Protein AF-A0A673W1X7-F1 (afdb_monomer)

Nearest PDB structures (foldseek):
  5zq6-assembly1_C  TM=5.131E-01  e=1.226E+00  Legionella pneumophila
  5zq2-assembly1_A  TM=4.688E-01  e=9.238E-01  Legionella pneumophila
  5zq2-assembly1_C  TM=4.691E-01  e=1.626E+00  Legionella pneumophila

Solvent-accessible surface area (backbone atoms only — not comparable to full-atom values): 5283 Å² total; per-residue (Å²): 113,71,62,67,52,53,53,51,51,51,52,50,53,49,53,54,51,52,52,50,50,51,54,51,52,50,53,51,49,54,48,65,75,41,48,74,76,76,47,82,74,75,79,71,91,43,69,75,49,53,37,67,35,75,42,72,45,63,90,91,61,80,40,74,45,47,42,45,59,43,32,77,74,71,66,52,84,86,79,92,80,79,76,90,127

pLDDT: mean 82.42, std 8.25, range [57.09, 94.75]

Sequence (85 aa):
MLSFLLEGELLSLSVWSVGLGVLVAWLAGLILANTDLFLTKSAPSTLEHLENMELKSTPAADKTFKARSLWEKTGAVLMAVRRPG

Foldseek 3Di:
DVVVVVVVVVVVVVVVVVVVVVVVVVVVVVCVVPVVVVDDDPDDPDPVVQQQDWDADDPVPRDTDGNVVCCVPPVDDDDDDDDDD

Secondary structure (DSSP, 8-state):
-HHHHHHHHHHHHHHHHHHHHHHHHHHHHHHHHTGGGTS-PPPP--HHHHHH-EEEPPTTT--EEEHHHHHHHH-PPP--PPPP-

Radius of gyration: 28.9 Å; Cα contacts (8 Å, |Δi|>4): 37; chains: 1; bounding box: 63×23×72 Å

Structure (mmCIF, N/CA/C/O backbone):
data_AF-A0A673W1X7-F1
#
_entry.id   AF-A0A673W1X7-F1
#
loop_
_atom_site.group_PDB
_atom_site.id
_atom_site.type_symbol
_atom_site.label_atom_id
_atom_site.label_alt_id
_atom_site.label_comp_id
_atom_site.label_asym_id
_atom_site.label_entity_id
_atom_site.label_seq_id
_atom_site.pdbx_PDB_ins_code
_atom_site.Cartn_x
_atom_site.Cartn_y
_atom_site.Cartn_z
_atom_site.occupancy
_atom_site.B_iso_or_equiv
_atom_site.auth_seq_id
_atom_site.auth_comp_id
_atom_site.auth_asym_id
_atom_site.auth_atom_id
_atom_site.pdbx_PDB_model_num
ATOM 1 N N . MET A 1 1 ? 37.104 9.772 -42.615 1.00 71.88 1 MET A N 1
ATOM 2 C CA . MET A 1 1 ? 37.681 9.715 -41.252 1.00 71.88 1 MET A CA 1
ATOM 3 C C . MET A 1 1 ? 36.768 10.405 -40.241 1.00 71.88 1 MET A C 1
ATOM 5 O O . MET A 1 1 ? 36.396 9.755 -39.283 1.00 71.88 1 MET A O 1
ATOM 9 N N . LEU A 1 2 ? 36.341 11.652 -40.487 1.00 77.38 2 LEU A N 1
ATOM 10 C CA . LEU A 1 2 ? 35.385 12.382 -39.631 1.00 77.38 2 LEU A CA 1
ATOM 11 C C . LEU A 1 2 ? 33.978 11.758 -39.554 1.00 77.38 2 LEU A C 1
ATOM 13 O O . LEU A 1 2 ? 33.420 11.681 -38.470 1.00 77.38 2 LEU A O 1
ATOM 17 N N . SER A 1 3 ? 33.439 11.270 -40.676 1.00 76.38 3 SER A N 1
ATOM 18 C CA . SER A 1 3 ? 32.132 10.593 -40.732 1.00 76.38 3 SER A CA 1
ATOM 19 C C . SER A 1 3 ? 32.084 9.347 -39.842 1.00 76.38 3 SER A C 1
ATOM 21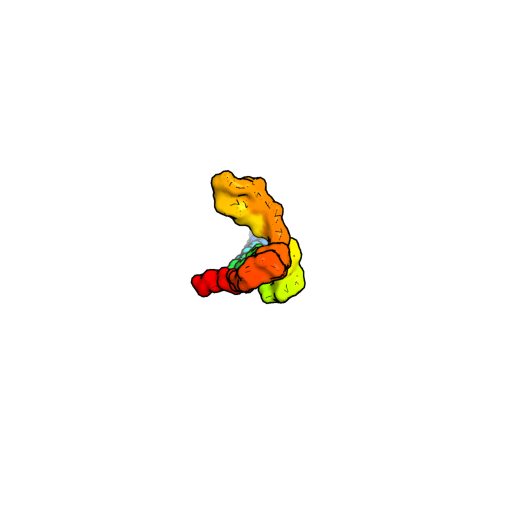 O O . SER A 1 3 ? 31.326 9.302 -38.886 1.00 76.38 3 SER A O 1
ATOM 23 N N . PHE A 1 4 ? 33.016 8.410 -40.043 1.00 79.88 4 PHE A N 1
ATOM 24 C CA . PHE A 1 4 ? 33.130 7.192 -39.227 1.00 79.88 4 PHE A CA 1
ATOM 25 C C . PHE A 1 4 ? 33.240 7.441 -37.712 1.00 79.88 4 PHE A C 1
ATOM 27 O O . PHE A 1 4 ? 32.777 6.618 -36.927 1.00 79.88 4 PHE A O 1
ATOM 34 N N . LEU A 1 5 ? 33.855 8.555 -37.301 1.00 82.50 5 LEU A N 1
ATOM 35 C CA . LEU A 1 5 ? 33.960 8.941 -35.894 1.00 82.50 5 LEU A CA 1
ATOM 36 C C . LEU A 1 5 ? 32.596 9.429 -35.370 1.00 82.50 5 LEU A C 1
ATOM 38 O O . LEU A 1 5 ? 32.133 8.954 -34.337 1.00 82.50 5 LEU A O 1
ATOM 42 N N . LEU A 1 6 ? 31.911 10.285 -36.136 1.00 84.19 6 LEU A N 1
ATOM 43 C CA . LEU A 1 6 ? 30.577 10.801 -35.815 1.00 84.19 6 LEU A CA 1
ATOM 44 C C . LEU A 1 6 ? 29.515 9.687 -35.734 1.00 84.19 6 LEU A C 1
ATOM 46 O O . LEU A 1 6 ? 28.707 9.669 -34.808 1.00 84.19 6 LEU A O 1
ATOM 50 N N . GLU A 1 7 ? 29.537 8.729 -36.667 1.00 83.62 7 GLU A N 1
ATOM 51 C CA . GLU A 1 7 ? 28.664 7.548 -36.639 1.00 83.62 7 GLU A CA 1
ATOM 52 C C . GLU A 1 7 ? 28.898 6.694 -35.379 1.00 83.62 7 GLU A C 1
ATOM 54 O O . GLU A 1 7 ? 27.943 6.219 -34.767 1.00 83.62 7 GLU A O 1
ATOM 59 N N . GLY A 1 8 ? 30.155 6.519 -34.957 1.00 83.12 8 GLY A N 1
ATOM 60 C CA . GLY A 1 8 ? 30.497 5.781 -33.737 1.00 83.12 8 GLY A CA 1
ATOM 61 C C . GLY A 1 8 ? 29.992 6.460 -32.459 1.00 83.12 8 GLY A C 1
ATOM 62 O O . GLY A 1 8 ? 29.449 5.793 -31.575 1.00 83.12 8 GLY A O 1
ATOM 63 N N . GLU A 1 9 ? 30.113 7.785 -32.370 1.00 85.12 9 GLU A N 1
ATOM 64 C CA . GLU A 1 9 ? 29.603 8.560 -31.230 1.00 85.12 9 GLU A CA 1
ATOM 65 C C . GLU A 1 9 ? 28.072 8.574 -31.173 1.00 85.12 9 GLU A C 1
ATOM 67 O O . GLU A 1 9 ? 27.495 8.431 -30.093 1.00 85.12 9 GLU A O 1
ATOM 72 N N . LEU A 1 10 ? 27.404 8.662 -32.327 1.00 84.12 10 LEU A N 1
ATOM 73 C CA . LEU A 1 10 ? 25.946 8.604 -32.418 1.00 84.12 10 LEU A CA 1
ATOM 74 C C . LEU A 1 10 ? 25.406 7.229 -32.004 1.00 84.12 10 LEU A C 1
ATOM 76 O O . LEU A 1 10 ? 24.432 7.151 -31.252 1.00 84.12 10 LEU A O 1
ATOM 80 N N . LEU A 1 11 ? 26.065 6.144 -32.420 1.00 84.12 11 LEU A N 1
ATOM 81 C CA . LEU A 1 11 ? 25.723 4.790 -31.980 1.00 84.12 11 LEU A CA 1
ATOM 82 C C . LEU A 1 11 ? 25.929 4.621 -30.470 1.00 84.12 11 LEU A C 1
ATOM 84 O O . LEU A 1 11 ? 25.048 4.086 -29.797 1.00 84.12 11 LEU A O 1
ATOM 88 N N . SER A 1 12 ? 27.026 5.139 -29.918 1.00 85.62 12 SER A N 1
ATOM 89 C CA . SER A 1 12 ? 27.280 5.128 -28.472 1.00 85.62 12 SER A CA 1
ATOM 90 C C . SER A 1 12 ? 26.182 5.868 -27.699 1.00 85.62 12 SER A C 1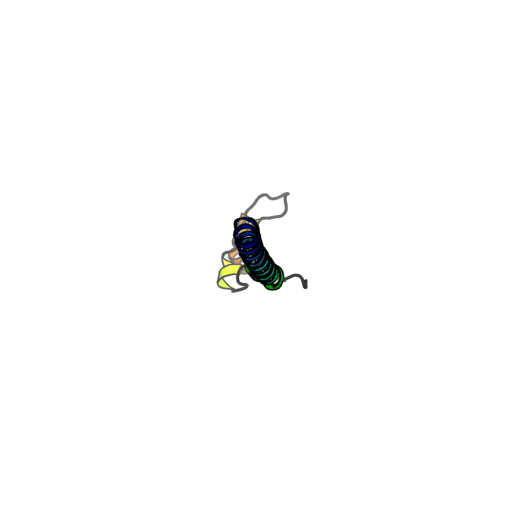
ATOM 92 O O . SER A 1 12 ? 25.538 5.284 -26.826 1.00 85.62 12 SER A O 1
ATOM 94 N N . LEU A 1 13 ? 25.878 7.115 -28.072 1.00 88.62 13 LEU A N 1
ATOM 95 C CA . LEU A 1 13 ? 24.805 7.908 -27.458 1.00 88.62 13 LEU A CA 1
ATOM 96 C C . LEU A 1 13 ? 23.435 7.229 -27.569 1.00 88.62 13 LEU A C 1
ATOM 98 O O . LEU A 1 13 ? 22.640 7.294 -26.627 1.00 88.62 13 LEU A O 1
ATOM 102 N N . SER A 1 14 ? 23.164 6.553 -28.689 1.00 83.94 14 SER A N 1
ATOM 103 C CA . SER A 1 14 ? 21.911 5.821 -28.898 1.00 83.94 14 SER A CA 1
ATOM 104 C C . SER A 1 14 ? 21.776 4.624 -27.952 1.00 83.94 14 SER A C 1
ATOM 106 O O . SER A 1 14 ? 20.733 4.461 -27.320 1.00 83.94 14 SER A O 1
ATOM 108 N N . VAL A 1 15 ? 22.844 3.842 -27.765 1.00 91.94 15 VAL A N 1
ATOM 109 C CA . VAL A 1 15 ? 22.869 2.693 -26.848 1.00 91.94 15 VAL A CA 1
ATOM 110 C C . VAL A 1 15 ? 22.715 3.155 -25.402 1.00 91.94 15 VAL A C 1
ATOM 112 O O . VAL A 1 15 ? 21.925 2.578 -24.654 1.00 91.94 15 VAL A O 1
ATOM 115 N N . TRP A 1 16 ? 23.400 4.233 -25.018 1.00 88.56 16 TRP A N 1
ATOM 116 C CA . TRP A 1 16 ? 23.268 4.823 -23.685 1.00 88.56 16 TRP A CA 1
ATOM 117 C C . TRP A 1 16 ? 21.859 5.365 -23.420 1.00 88.56 16 TRP A C 1
ATOM 119 O O . TRP A 1 16 ? 21.318 5.148 -22.337 1.00 88.56 16 TRP A O 1
ATOM 129 N N . SER A 1 17 ? 21.232 6.004 -24.411 1.00 88.88 17 SER A N 1
ATOM 130 C CA . SER A 1 17 ? 19.869 6.540 -24.283 1.00 88.88 17 SER A CA 1
ATOM 131 C C . SER A 1 17 ? 18.820 5.433 -24.168 1.00 88.88 17 SER A C 1
ATOM 133 O O . SER A 1 17 ? 17.935 5.506 -23.314 1.00 88.88 17 SER A O 1
ATOM 135 N N . VAL A 1 18 ? 18.933 4.375 -24.979 1.00 90.19 18 VAL A N 1
ATOM 136 C CA . VAL A 1 18 ? 18.034 3.211 -24.909 1.00 90.19 18 VAL A CA 1
ATOM 137 C C . VAL A 1 18 ? 18.220 2.465 -23.587 1.00 90.19 18 VAL A C 1
ATOM 139 O O . VAL A 1 18 ? 17.232 2.128 -22.936 1.00 90.19 18 VAL A O 1
ATOM 142 N N . GLY A 1 19 ? 19.466 2.265 -23.148 1.00 88.31 19 GLY A N 1
ATOM 143 C CA . GLY A 1 19 ? 19.775 1.631 -21.866 1.00 88.31 19 GLY A CA 1
ATOM 144 C C . GLY A 1 19 ? 19.166 2.381 -20.681 1.00 88.31 19 GLY A C 1
ATOM 145 O O . GLY A 1 19 ? 18.487 1.770 -19.855 1.00 88.31 19 GLY A O 1
ATOM 146 N N . LEU A 1 20 ? 19.327 3.710 -20.628 1.00 92.50 20 LEU A N 1
ATOM 147 C CA . LEU A 1 20 ? 18.705 4.537 -19.588 1.00 92.50 20 LEU A CA 1
ATOM 148 C C . LEU A 1 20 ? 17.175 4.461 -19.634 1.00 92.50 20 LEU A C 1
ATOM 150 O O . LEU A 1 20 ? 16.535 4.328 -18.592 1.00 92.50 20 LEU A O 1
ATOM 154 N N . GLY A 1 21 ? 16.589 4.513 -20.833 1.00 92.00 21 GLY A N 1
ATOM 155 C CA . GLY A 1 21 ? 15.140 4.445 -21.014 1.00 92.00 21 GLY A CA 1
ATOM 156 C C . GLY A 1 21 ? 14.541 3.142 -20.485 1.00 92.00 21 GLY A C 1
ATOM 157 O O . GLY A 1 21 ? 13.550 3.169 -19.753 1.00 92.00 21 GLY A O 1
ATOM 158 N N . VAL A 1 22 ? 15.171 2.004 -20.788 1.00 94.62 22 VAL A N 1
ATOM 159 C CA . VAL A 1 22 ? 14.725 0.686 -20.308 1.00 94.62 22 VAL A CA 1
ATOM 160 C C . VAL A 1 22 ? 14.837 0.578 -18.788 1.00 94.62 22 VAL A C 1
ATOM 162 O O . VAL A 1 22 ? 13.909 0.085 -18.149 1.00 94.62 22 VAL A O 1
ATOM 165 N N . LEU A 1 23 ? 15.923 1.076 -18.189 1.00 94.44 23 LEU A N 1
ATOM 166 C CA . LEU A 1 23 ? 16.099 1.057 -16.733 1.00 94.44 23 LEU A CA 1
ATOM 167 C C . LEU A 1 23 ? 15.024 1.879 -16.012 1.00 94.44 23 LEU A C 1
ATOM 169 O O . LEU A 1 23 ? 14.465 1.416 -15.018 1.00 94.44 23 LEU A O 1
ATOM 173 N N . VAL A 1 24 ? 14.690 3.064 -16.529 1.00 93.94 24 VAL A N 1
ATOM 174 C CA . VAL A 1 24 ? 13.629 3.914 -15.966 1.00 93.94 24 VAL A CA 1
ATOM 175 C C . VAL A 1 24 ? 12.262 3.249 -16.108 1.00 93.94 24 VAL A C 1
ATOM 177 O O . VAL A 1 24 ? 11.507 3.200 -15.137 1.00 93.94 24 VAL A O 1
ATOM 180 N N . ALA A 1 25 ? 11.949 2.699 -17.284 1.00 94.75 25 ALA A N 1
ATOM 181 C CA . ALA A 1 25 ? 10.686 2.003 -17.515 1.00 94.75 25 ALA A CA 1
ATOM 182 C C . ALA A 1 25 ? 10.536 0.774 -16.604 1.00 94.75 25 ALA A C 1
ATOM 184 O O . ALA A 1 25 ? 9.466 0.549 -16.038 1.00 94.75 25 ALA A O 1
ATOM 185 N N . TRP A 1 26 ? 11.613 0.011 -16.409 1.00 94.69 26 TRP A N 1
ATOM 186 C CA . TRP A 1 26 ? 11.629 -1.138 -15.506 1.00 94.69 26 TRP A CA 1
ATOM 187 C C . TRP A 1 26 ? 11.404 -0.726 -14.048 1.00 94.69 26 TRP A C 1
ATOM 189 O O . TRP A 1 26 ? 10.562 -1.312 -13.367 1.00 94.69 26 TRP A O 1
ATOM 199 N N . LEU A 1 27 ? 12.091 0.321 -13.581 1.00 92.62 27 LEU A N 1
ATOM 200 C CA . LEU A 1 27 ? 11.943 0.813 -12.212 1.00 92.62 27 LEU A CA 1
ATOM 201 C C . LEU A 1 27 ? 10.538 1.382 -11.961 1.00 92.62 27 LEU A C 1
ATOM 203 O O . LEU A 1 27 ? 9.937 1.110 -10.923 1.00 92.62 27 LEU A O 1
ATOM 207 N N . ALA A 1 28 ? 9.979 2.108 -12.932 1.00 90.75 28 ALA A N 1
ATOM 208 C CA . ALA A 1 28 ? 8.602 2.588 -12.880 1.00 90.75 28 ALA A CA 1
ATOM 209 C C . ALA A 1 28 ? 7.600 1.425 -12.840 1.00 90.75 28 ALA A C 1
ATOM 211 O O . ALA A 1 28 ? 6.665 1.451 -12.042 1.00 90.75 28 ALA A O 1
ATOM 212 N N . GLY A 1 29 ? 7.819 0.382 -13.646 1.00 89.44 29 GLY A N 1
ATOM 213 C CA . GLY A 1 29 ? 7.010 -0.836 -13.636 1.00 89.44 29 GLY A CA 1
ATOM 214 C C . GLY A 1 29 ? 7.051 -1.557 -12.290 1.00 89.44 29 GLY A C 1
ATOM 215 O O . GLY A 1 29 ? 6.009 -1.973 -11.793 1.00 89.44 29 GLY A O 1
ATOM 216 N N . LEU A 1 30 ? 8.222 -1.640 -11.654 1.00 87.31 30 LEU A N 1
ATOM 217 C CA . LEU A 1 30 ? 8.365 -2.218 -10.317 1.00 87.31 30 LEU A CA 1
ATOM 218 C C . LEU A 1 30 ? 7.600 -1.406 -9.262 1.00 87.31 30 LEU A C 1
ATOM 220 O O . LEU A 1 30 ? 6.908 -1.984 -8.429 1.00 87.31 30 LEU A O 1
ATOM 224 N N . ILE A 1 31 ? 7.682 -0.077 -9.310 1.00 87.62 31 ILE A N 1
ATOM 225 C CA . ILE A 1 31 ? 6.948 0.818 -8.402 1.00 87.62 31 ILE A CA 1
ATOM 226 C C . ILE A 1 31 ? 5.433 0.672 -8.606 1.00 87.62 31 ILE A C 1
ATOM 228 O O . ILE A 1 31 ? 4.696 0.524 -7.633 1.00 87.62 31 ILE A O 1
ATOM 232 N N . LEU A 1 32 ? 4.970 0.662 -9.859 1.00 85.50 32 LEU A N 1
ATOM 233 C CA . LEU A 1 32 ? 3.555 0.527 -10.220 1.00 85.50 32 LEU A CA 1
ATOM 234 C C . LEU A 1 32 ? 2.987 -0.855 -9.878 1.00 85.50 32 LEU A C 1
ATOM 236 O O . LEU A 1 32 ? 1.850 -0.955 -9.430 1.00 85.50 32 LEU A O 1
ATOM 240 N N . ALA A 1 33 ? 3.775 -1.917 -10.039 1.00 84.12 33 ALA A N 1
AT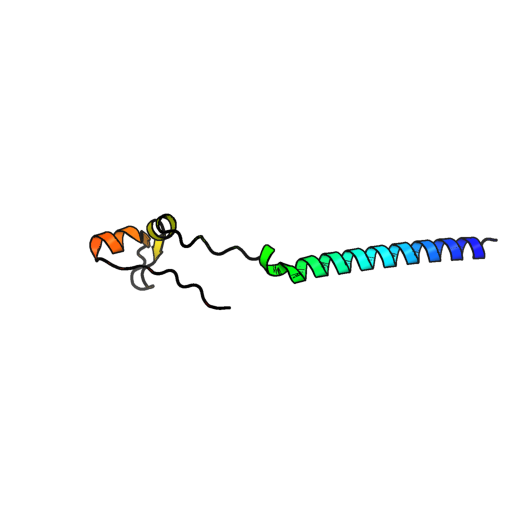OM 241 C CA . ALA A 1 33 ? 3.385 -3.265 -9.630 1.00 84.12 33 ALA A CA 1
ATOM 242 C C . ALA A 1 33 ? 3.275 -3.405 -8.102 1.00 84.12 33 ALA A C 1
ATOM 244 O O . ALA A 1 33 ? 2.569 -4.282 -7.614 1.00 84.12 33 ALA A O 1
ATOM 245 N N . ASN A 1 34 ? 3.956 -2.536 -7.348 1.00 84.25 34 ASN A N 1
ATOM 246 C CA . ASN A 1 34 ? 3.986 -2.541 -5.890 1.00 84.25 34 ASN A CA 1
ATOM 247 C C . ASN A 1 34 ? 3.369 -1.264 -5.293 1.00 84.25 34 ASN A C 1
ATOM 249 O O . ASN A 1 34 ? 3.819 -0.788 -4.251 1.00 84.25 34 ASN A O 1
ATOM 253 N N . THR A 1 35 ? 2.318 -0.707 -5.909 1.00 71.88 35 THR A N 1
ATOM 254 C CA . THR A 1 35 ? 1.610 0.483 -5.387 1.00 71.88 35 THR A CA 1
ATOM 255 C C . THR A 1 35 ? 1.115 0.310 -3.953 1.00 71.88 35 THR A C 1
ATOM 257 O O . THR A 1 35 ? 1.009 1.288 -3.219 1.00 71.88 35 THR A O 1
ATOM 260 N N . ASP A 1 36 ? 0.882 -0.931 -3.521 1.00 70.38 36 ASP A N 1
ATOM 261 C CA . ASP A 1 36 ? 0.518 -1.278 -2.145 1.00 70.38 36 ASP A CA 1
ATOM 262 C C . ASP A 1 36 ? 1.597 -0.908 -1.100 1.00 70.38 36 ASP A C 1
ATOM 264 O O . ASP A 1 36 ? 1.287 -0.760 0.084 1.00 70.38 36 ASP A O 1
ATOM 268 N N . LEU A 1 37 ? 2.852 -0.693 -1.518 1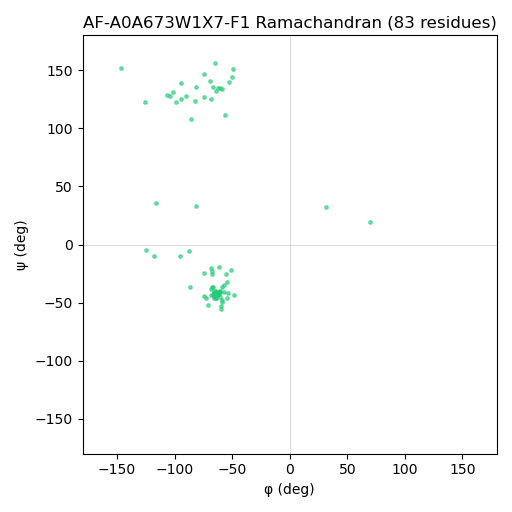.00 67.81 37 LEU A N 1
ATOM 269 C CA . LEU A 1 37 ? 3.930 -0.193 -0.652 1.00 67.81 37 LEU A CA 1
ATOM 270 C C . LEU A 1 37 ? 3.798 1.303 -0.337 1.00 67.81 37 LEU A C 1
ATOM 272 O O . LEU A 1 37 ? 4.295 1.752 0.693 1.00 67.81 37 LEU A O 1
ATOM 276 N N . PHE A 1 38 ? 3.126 2.069 -1.199 1.00 71.06 38 PHE A N 1
ATOM 277 C CA . PHE A 1 38 ? 2.907 3.510 -1.020 1.00 71.06 38 PHE A CA 1
ATOM 278 C C . PHE A 1 38 ? 1.560 3.828 -0.367 1.00 71.06 38 PHE A C 1
ATOM 280 O O . PHE A 1 38 ? 1.318 4.967 0.034 1.00 71.06 38 PHE A O 1
ATOM 287 N N . LEU A 1 39 ? 0.683 2.831 -0.233 1.00 71.38 39 LEU A N 1
ATOM 288 C CA . LEU A 1 39 ? -0.556 2.979 0.511 1.00 71.38 39 LEU A CA 1
ATOM 289 C C . LEU A 1 39 ? -0.252 2.993 2.007 1.00 71.38 39 LEU A C 1
ATOM 291 O O . LEU A 1 39 ? 0.382 2.083 2.547 1.00 71.38 39 LEU A O 1
ATOM 295 N N . THR A 1 40 ? -0.744 4.022 2.696 1.00 67.56 40 THR A N 1
ATOM 296 C CA . THR A 1 40 ? -0.720 4.072 4.156 1.00 67.56 40 THR A CA 1
ATOM 297 C C . THR A 1 40 ? -1.418 2.827 4.689 1.00 67.56 40 THR A C 1
ATOM 299 O O . THR A 1 40 ? -2.626 2.651 4.516 1.00 67.56 40 THR A O 1
ATOM 302 N N . LYS A 1 41 ? -0.649 1.931 5.312 1.00 69.25 41 LYS A N 1
ATOM 303 C CA . LYS A 1 41 ? -1.198 0.712 5.899 1.00 69.25 41 LYS A CA 1
ATOM 304 C C . LYS A 1 41 ? -2.240 1.099 6.943 1.00 69.25 41 LYS A C 1
ATOM 306 O O . LYS A 1 41 ? -2.011 1.987 7.762 1.00 69.25 41 LYS A O 1
ATOM 311 N N . SER A 1 42 ? -3.391 0.429 6.896 1.00 67.25 42 SER A N 1
ATOM 312 C CA . SER A 1 42 ? -4.446 0.623 7.890 1.00 67.25 42 SER A CA 1
ATOM 313 C C . SER A 1 42 ? -3.870 0.452 9.288 1.00 67.25 42 SER A C 1
ATOM 315 O O . SER A 1 42 ? -3.099 -0.481 9.531 1.00 67.25 42 SER A O 1
ATOM 317 N N . ALA A 1 43 ? -4.320 1.304 10.209 1.00 69.88 43 ALA A N 1
ATOM 318 C CA . ALA A 1 43 ? -3.972 1.187 11.612 1.00 69.88 43 ALA A CA 1
ATOM 319 C C . ALA A 1 43 ? -4.223 -0.249 12.126 1.00 69.88 43 ALA A C 1
ATOM 321 O O . ALA A 1 43 ? -5.161 -0.926 11.660 1.00 69.88 43 ALA A O 1
ATOM 322 N N . PRO A 1 44 ? -3.362 -0.748 13.029 1.00 68.50 44 PRO A N 1
ATOM 323 C CA . PRO A 1 44 ? -3.497 -2.087 13.579 1.00 68.50 44 PRO A CA 1
ATOM 324 C C . PRO A 1 44 ? -4.831 -2.224 14.317 1.00 68.50 44 PRO A C 1
ATOM 326 O O . PRO A 1 44 ? -5.216 -1.372 15.110 1.00 68.50 44 PRO A O 1
ATOM 329 N N . SER A 1 45 ? -5.530 -3.335 14.077 1.00 70.19 45 SER A N 1
ATOM 330 C CA . SER A 1 45 ? -6.804 -3.675 14.730 1.00 70.19 45 SER A CA 1
ATOM 331 C C . SER A 1 45 ? -6.586 -4.297 16.121 1.00 70.19 45 SER A C 1
ATOM 333 O O . SER A 1 45 ? -7.314 -5.201 16.532 1.00 70.19 45 SER A O 1
ATOM 335 N N . THR A 1 46 ? -5.541 -3.877 16.832 1.00 81.50 46 THR A N 1
ATOM 336 C CA . THR A 1 46 ? -5.242 -4.380 18.177 1.00 81.50 46 THR A CA 1
ATOM 337 C C . THR A 1 46 ? -6.227 -3.779 19.178 1.00 81.50 46 THR A C 1
ATOM 339 O O . THR A 1 46 ? -6.624 -2.623 19.036 1.00 81.50 46 THR A O 1
ATOM 342 N N . LEU A 1 47 ? -6.590 -4.537 20.215 1.00 80.56 47 LEU A N 1
ATOM 343 C CA . LEU A 1 47 ? -7.512 -4.084 21.264 1.00 80.56 47 LEU A CA 1
ATOM 344 C C . LEU A 1 47 ? -7.034 -2.770 21.909 1.00 80.56 47 LEU A C 1
ATOM 346 O O . LEU A 1 47 ? -7.801 -1.820 21.992 1.00 80.56 47 LEU A O 1
ATOM 350 N N . GLU A 1 48 ? -5.748 -2.671 22.250 1.00 84.81 48 GLU A N 1
ATOM 351 C CA . GLU A 1 48 ? -5.133 -1.461 22.825 1.00 84.81 48 GLU A CA 1
ATOM 352 C C . GLU A 1 48 ? -5.288 -0.220 21.934 1.00 84.81 48 GLU A C 1
ATOM 354 O O . GLU A 1 48 ? -5.457 0.898 22.427 1.00 84.81 48 GLU A O 1
ATOM 359 N N . HIS A 1 49 ? -5.241 -0.412 20.611 1.00 83.00 49 HIS A N 1
ATOM 360 C CA . HIS A 1 49 ? -5.450 0.667 19.655 1.00 83.00 49 HIS A CA 1
ATOM 361 C C . HIS A 1 49 ? -6.918 1.087 19.657 1.00 83.00 49 HIS A C 1
ATOM 363 O O . HIS A 1 49 ? -7.210 2.260 19.873 1.00 83.00 49 HIS A O 1
ATOM 369 N N . LEU A 1 50 ? -7.833 0.124 19.500 1.00 84.38 50 LEU A N 1
ATOM 370 C CA . LEU A 1 50 ? -9.278 0.367 19.494 1.00 84.38 50 LEU A CA 1
ATOM 371 C C . LEU A 1 50 ? -9.749 1.051 20.772 1.00 84.38 50 LEU A C 1
ATOM 373 O O . LEU A 1 50 ? -10.553 1.968 20.707 1.00 84.38 50 LEU A O 1
ATOM 377 N N . GLU A 1 51 ? -9.224 0.637 21.917 1.00 85.81 51 GLU A N 1
ATOM 378 C CA . GLU A 1 51 ? -9.563 1.172 23.229 1.00 85.81 51 GLU A CA 1
ATOM 379 C C . GLU A 1 51 ? -9.227 2.664 23.369 1.00 85.81 51 GLU A C 1
ATOM 381 O O . GLU A 1 51 ? -10.003 3.442 23.939 1.00 85.81 51 GLU A O 1
ATOM 386 N N . ASN A 1 52 ? -8.075 3.060 22.828 1.00 86.88 52 ASN A N 1
ATOM 387 C CA . ASN A 1 52 ? -7.573 4.425 22.888 1.00 86.88 52 ASN A CA 1
ATOM 388 C C . ASN A 1 52 ? -8.077 5.320 21.750 1.00 86.88 52 ASN A C 1
ATOM 390 O O . ASN A 1 52 ? -7.819 6.523 21.794 1.00 86.88 52 ASN A O 1
ATOM 394 N N . MET A 1 53 ? -8.803 4.781 20.764 1.00 84.56 53 MET A N 1
ATOM 395 C CA . MET A 1 53 ? -9.371 5.586 19.682 1.00 84.56 53 MET A CA 1
ATOM 396 C C . MET A 1 53 ? -10.380 6.607 20.213 1.00 84.56 53 MET A C 1
ATOM 398 O O . MET A 1 53 ? -11.265 6.291 21.016 1.00 84.56 53 MET A O 1
ATOM 402 N N . GLU A 1 54 ? -10.265 7.837 19.713 1.00 86.38 54 GLU A N 1
ATOM 403 C CA . GLU A 1 54 ? -11.269 8.874 19.910 1.00 86.38 54 GLU A CA 1
ATOM 404 C C . GLU A 1 54 ? -12.397 8.699 18.898 1.00 86.38 54 GLU A C 1
ATOM 406 O O . GLU A 1 54 ? -12.195 8.673 17.684 1.00 86.38 54 GLU A O 1
ATOM 411 N N . LEU A 1 55 ? -13.608 8.573 19.418 1.00 85.50 55 LEU A N 1
ATOM 412 C CA . LEU A 1 55 ? -14.822 8.435 18.643 1.00 85.50 55 LEU A CA 1
ATOM 413 C C . LEU A 1 55 ? -15.553 9.763 18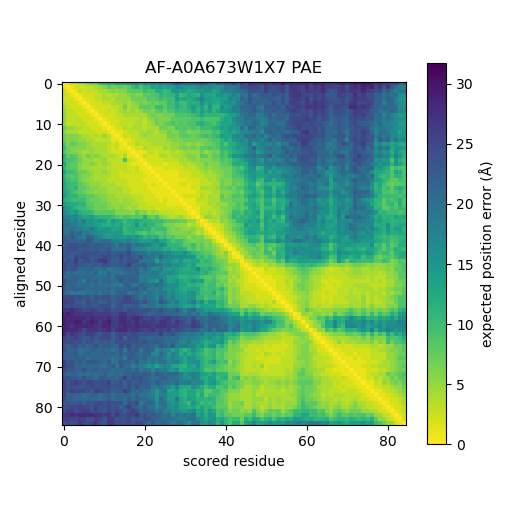.673 1.00 85.50 55 LEU A C 1
ATOM 415 O O . LEU A 1 55 ? -15.806 10.324 19.741 1.00 85.50 55 LEU A O 1
ATOM 419 N N . LYS A 1 56 ? -15.905 10.255 17.488 1.00 85.06 56 LYS A N 1
ATOM 420 C CA . LYS A 1 56 ? -16.747 11.434 17.347 1.00 85.06 56 LYS A CA 1
ATOM 421 C C . LYS A 1 56 ? -18.204 10.995 17.290 1.00 85.06 56 LYS A C 1
ATOM 423 O O . LYS A 1 56 ? -18.570 10.138 16.487 1.00 85.06 56 LYS A O 1
ATOM 428 N N . SER A 1 57 ? -19.035 11.584 18.143 1.00 80.50 57 SER A N 1
ATOM 429 C CA . SER A 1 57 ? -20.481 11.404 18.055 1.00 80.50 57 SER A CA 1
ATOM 430 C C . SER A 1 57 ? -21.024 11.994 16.747 1.00 80.50 57 SER A C 1
ATOM 432 O O . SER A 1 57 ? -20.411 12.879 16.148 1.00 80.50 57 SER A O 1
ATOM 434 N N . THR A 1 58 ? -22.180 11.505 16.301 1.00 80.75 58 THR A N 1
ATOM 435 C CA . THR A 1 58 ? -22.890 11.976 15.102 1.00 80.75 58 THR A CA 1
ATOM 436 C C . THR A 1 58 ? -23.008 13.513 15.121 1.00 80.75 58 THR A C 1
ATOM 438 O O . THR A 1 58 ? -23.073 14.085 16.213 1.00 80.75 58 THR A O 1
ATOM 441 N N . PRO A 1 59 ? -23.060 14.207 13.962 1.00 67.31 59 PRO A N 1
ATOM 442 C CA . PRO A 1 59 ? -22.877 15.666 13.861 1.00 67.31 59 PRO A CA 1
ATOM 443 C C . PRO A 1 59 ? -23.737 16.522 14.801 1.00 67.31 59 PRO A C 1
ATOM 445 O O . PRO A 1 59 ? -23.378 17.651 15.102 1.00 67.31 59 PRO A O 1
ATOM 448 N N . ALA A 1 60 ? -24.852 15.981 15.289 1.00 65.69 60 ALA A N 1
ATOM 449 C CA . ALA A 1 60 ? -25.733 16.629 16.249 1.00 65.69 60 ALA A CA 1
ATOM 450 C C . ALA A 1 60 ? -25.143 16.805 17.666 1.00 65.69 60 ALA A C 1
ATOM 452 O O . ALA A 1 60 ? -25.667 17.612 18.427 1.00 65.69 60 ALA A O 1
ATOM 453 N N . ALA A 1 61 ? -24.110 16.049 18.055 1.00 65.94 61 ALA A N 1
ATOM 454 C CA . ALA A 1 61 ? -23.665 15.977 19.451 1.00 65.94 61 ALA A CA 1
ATOM 455 C C . ALA A 1 61 ? -22.232 16.474 19.711 1.00 65.94 61 ALA A C 1
ATOM 457 O O . ALA A 1 61 ? -21.880 16.584 20.881 1.00 65.94 61 ALA A O 1
ATOM 458 N N . ASP A 1 62 ? -21.437 16.742 18.661 1.00 68.75 62 ASP A N 1
ATOM 459 C CA . ASP A 1 62 ? -20.057 17.295 18.630 1.00 68.75 62 ASP A CA 1
ATOM 460 C C . ASP A 1 62 ? -19.136 16.944 19.824 1.00 68.75 62 ASP A C 1
ATOM 462 O O . ASP A 1 62 ? -18.266 17.706 20.236 1.00 68.75 62 ASP A O 1
ATOM 466 N N . LYS A 1 63 ? -19.332 15.753 20.395 1.00 78.44 63 LYS A N 1
ATOM 467 C CA . LYS A 1 63 ? -18.587 15.225 21.536 1.00 78.44 63 LYS A CA 1
ATOM 468 C C . LYS A 1 63 ? -17.644 14.146 21.045 1.00 78.44 63 LYS 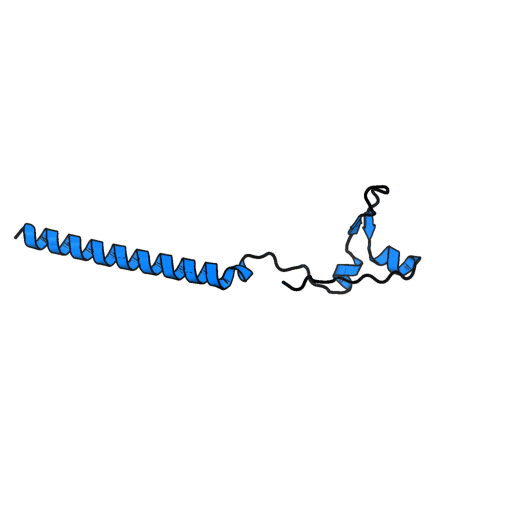A C 1
ATOM 470 O O . LYS A 1 63 ? -18.076 13.198 20.383 1.00 78.44 63 LYS A O 1
ATOM 475 N N . THR A 1 64 ? -16.379 14.279 21.413 1.00 81.81 64 THR A N 1
ATOM 476 C CA . THR A 1 64 ? -15.379 13.222 21.304 1.00 81.81 64 THR A CA 1
ATOM 477 C C . THR A 1 64 ? -15.276 12.467 22.625 1.00 81.81 64 THR A C 1
ATOM 479 O O . THR A 1 64 ? -15.351 13.047 23.709 1.00 81.81 64 THR A O 1
ATOM 482 N N . PHE A 1 65 ? -15.147 11.148 22.548 1.00 85.56 65 PHE A N 1
ATOM 483 C CA . PHE A 1 65 ? -14.939 10.288 23.710 1.00 85.56 65 PHE A CA 1
ATOM 484 C C . PHE A 1 65 ? -14.056 9.100 23.333 1.00 85.56 65 PHE A C 1
ATOM 486 O O . PHE A 1 65 ? -14.059 8.649 22.189 1.00 85.56 65 PHE A O 1
ATOM 493 N N . LYS A 1 66 ? -13.308 8.561 24.300 1.00 88.19 66 LYS A N 1
ATOM 494 C CA . LYS A 1 66 ? -12.533 7.333 24.085 1.00 88.19 66 LYS A CA 1
ATOM 495 C C . LYS A 1 66 ? -13.454 6.128 23.940 1.00 88.19 66 LYS A C 1
ATOM 497 O O . LYS A 1 66 ? -14.401 5.985 24.720 1.00 88.19 66 LYS A O 1
ATOM 502 N N . ALA A 1 67 ? -13.124 5.223 2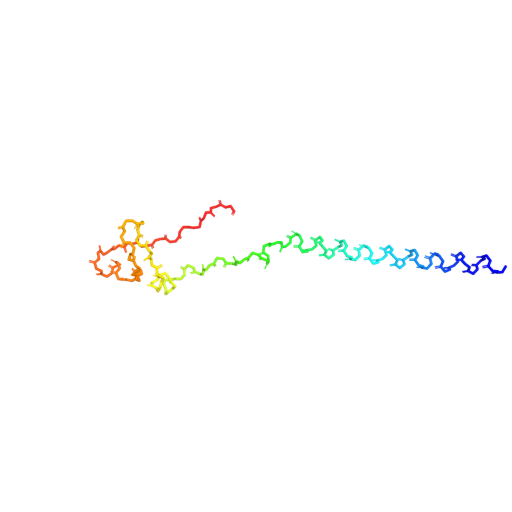3.027 1.00 86.62 67 ALA A N 1
ATOM 503 C CA . ALA A 1 67 ? -13.841 3.966 22.827 1.00 86.62 67 ALA A CA 1
ATOM 504 C C . ALA A 1 67 ? -13.989 3.139 24.112 1.00 86.62 67 ALA A C 1
ATOM 506 O O . ALA A 1 67 ? -15.087 2.660 24.398 1.00 86.62 67 ALA A O 1
ATOM 507 N N . ARG A 1 68 ? -12.932 3.065 24.940 1.00 87.88 68 ARG A N 1
ATOM 508 C CA . ARG A 1 68 ? -12.960 2.396 26.256 1.00 87.88 68 ARG A CA 1
ATOM 509 C C . ARG A 1 68 ? -14.161 2.799 27.108 1.00 87.88 68 ARG A C 1
ATOM 511 O O . ARG A 1 68 ? -14.824 1.959 27.707 1.00 87.88 68 ARG A O 1
ATOM 518 N N . SER A 1 69 ? -14.465 4.098 27.121 1.00 88.44 69 SER A N 1
ATOM 519 C CA . SER A 1 69 ? -15.508 4.656 27.981 1.00 88.44 69 SER A CA 1
ATOM 520 C C . SER A 1 69 ? -16.917 4.195 27.603 1.00 88.44 69 SER A C 1
ATOM 522 O O . SER A 1 69 ? -17.784 4.163 28.472 1.00 88.44 69 SER A O 1
ATOM 524 N N . LEU A 1 70 ? -17.158 3.820 26.340 1.00 87.94 70 LEU A N 1
ATOM 525 C CA . LEU A 1 70 ? -18.434 3.236 25.928 1.00 87.94 70 LEU A CA 1
ATOM 526 C C . LEU A 1 70 ? -18.560 1.789 26.399 1.00 87.94 70 LEU A C 1
ATOM 528 O O . LEU A 1 70 ? -19.596 1.419 26.942 1.00 87.94 70 LEU A O 1
ATOM 532 N N . TRP A 1 71 ? -17.511 0.984 26.242 1.00 87.25 71 TRP A N 1
ATOM 533 C CA . TRP A 1 71 ? -17.527 -0.398 26.717 1.00 87.25 71 TRP A CA 1
ATOM 534 C C . TRP A 1 71 ? -17.785 -0.448 28.226 1.00 87.25 71 TRP A C 1
ATOM 536 O O . TRP A 1 71 ? -18.686 -1.151 28.675 1.00 87.25 71 TRP A O 1
ATOM 546 N N . GLU A 1 72 ? -17.048 0.339 29.013 1.00 90.56 72 GLU A N 1
ATOM 547 C CA . GLU A 1 72 ? -17.163 0.333 30.478 1.00 90.56 72 GLU A CA 1
ATOM 548 C C . GLU A 1 72 ? -18.520 0.849 30.979 1.00 90.56 72 GLU A C 1
ATOM 550 O O . GLU A 1 72 ? -19.043 0.337 31.966 1.00 90.56 72 GLU A O 1
ATOM 555 N N . LYS A 1 73 ? -19.108 1.855 30.316 1.00 91.38 73 LYS A N 1
ATOM 556 C CA . LYS A 1 73 ? -20.365 2.477 30.771 1.00 91.38 73 LYS A CA 1
ATOM 557 C C . LYS A 1 73 ? -21.617 1.772 30.273 1.00 91.38 73 LYS A C 1
ATOM 559 O O . LYS A 1 73 ? -22.618 1.764 30.984 1.00 91.38 73 LYS A O 1
ATOM 564 N N . THR A 1 74 ? -21.604 1.260 29.045 1.00 87.75 74 THR A N 1
ATOM 565 C CA . THR A 1 74 ? -22.809 0.731 28.387 1.00 87.75 74 THR A CA 1
ATOM 566 C C . THR A 1 74 ? -22.663 -0.709 27.908 1.00 87.75 74 THR A C 1
ATOM 568 O O . THR A 1 74 ? -23.638 -1.272 27.418 1.00 87.75 74 THR A O 1
ATOM 571 N N . GLY A 1 75 ? -21.481 -1.320 28.034 1.00 87.75 75 GLY A N 1
ATOM 572 C CA . GLY A 1 75 ? -21.205 -2.645 27.474 1.00 87.75 75 GLY A CA 1
ATOM 573 C C . GLY A 1 75 ? -21.135 -2.645 25.946 1.00 87.75 75 GLY A C 1
ATOM 574 O O . GLY A 1 75 ? -21.316 -3.690 25.324 1.00 87.75 75 GLY A O 1
ATOM 575 N N . ALA A 1 76 ? -20.925 -1.481 25.321 1.00 87.81 76 ALA A N 1
ATOM 576 C CA . ALA A 1 76 ? -20.866 -1.377 23.870 1.00 87.81 76 ALA A CA 1
ATOM 577 C C . ALA A 1 76 ? -19.677 -2.163 23.299 1.00 87.81 76 ALA A C 1
ATOM 579 O O . ALA A 1 76 ? -18.538 -1.995 23.734 1.00 87.81 76 ALA A O 1
ATOM 580 N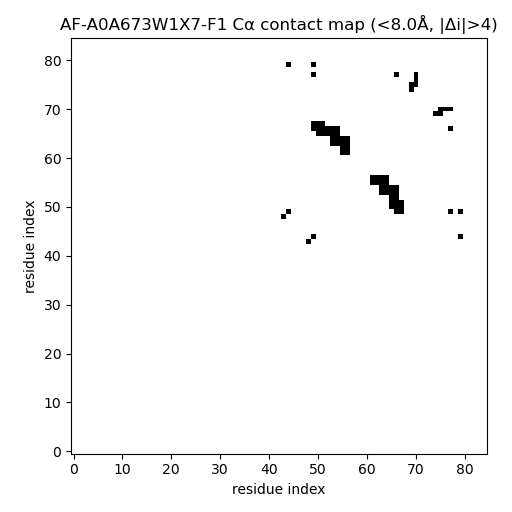 N . VAL A 1 77 ? -19.945 -2.966 22.269 1.00 84.62 77 VAL A N 1
ATOM 581 C CA . VAL A 1 77 ? -18.920 -3.697 21.519 1.00 84.62 77 VAL A CA 1
ATOM 582 C C . VAL A 1 77 ? -18.516 -2.878 20.300 1.00 84.62 77 VAL A C 1
ATOM 584 O O . VAL A 1 77 ? -19.358 -2.507 19.481 1.00 84.62 77 VAL A O 1
ATOM 587 N N . LEU A 1 78 ? -17.218 -2.610 20.172 1.00 83.88 78 LEU A N 1
ATOM 588 C CA . LEU A 1 78 ? -16.644 -1.945 19.007 1.00 83.88 78 LEU A CA 1
ATOM 589 C C . LEU A 1 78 ? -15.980 -2.962 18.090 1.00 83.88 78 LEU A C 1
ATOM 591 O O . LEU A 1 78 ? -15.177 -3.780 18.532 1.00 83.88 78 LEU A O 1
ATOM 595 N N . MET A 1 79 ? -16.295 -2.877 16.800 1.00 82.62 79 MET A N 1
ATOM 596 C CA . MET A 1 79 ? -15.717 -3.734 15.773 1.00 82.62 79 MET A CA 1
ATOM 597 C C . MET A 1 79 ? -15.122 -2.870 14.666 1.00 82.62 79 MET A C 1
ATOM 599 O O . MET A 1 79 ? -15.819 -2.064 14.050 1.00 82.62 79 MET A O 1
ATOM 603 N N . ALA A 1 80 ? -13.831 -3.053 14.397 1.00 82.94 80 ALA A N 1
ATOM 604 C CA . ALA A 1 80 ? -13.198 -2.492 13.215 1.00 82.94 80 ALA A CA 1
ATOM 605 C C . ALA A 1 80 ? -13.403 -3.453 12.041 1.00 82.94 80 ALA A C 1
ATOM 607 O O . ALA A 1 80 ? -12.807 -4.528 11.990 1.00 82.94 80 ALA A O 1
ATOM 608 N N . VAL A 1 81 ? -14.260 -3.068 11.096 1.00 82.44 81 VAL A N 1
ATOM 609 C CA . VAL A 1 81 ? -14.495 -3.837 9.871 1.00 82.44 81 VAL A CA 1
ATOM 610 C C . VAL A 1 81 ? -13.686 -3.217 8.743 1.00 82.44 81 VAL A C 1
ATOM 612 O O . VAL A 1 81 ? -13.845 -2.040 8.419 1.00 82.44 81 VAL A O 1
ATOM 615 N N . ARG A 1 82 ? -12.819 -4.018 8.125 1.00 77.25 82 ARG A N 1
ATOM 616 C CA . ARG A 1 82 ? -12.140 -3.635 6.885 1.00 77.25 82 ARG A CA 1
ATOM 617 C C . ARG A 1 82 ? -13.082 -3.893 5.714 1.00 77.25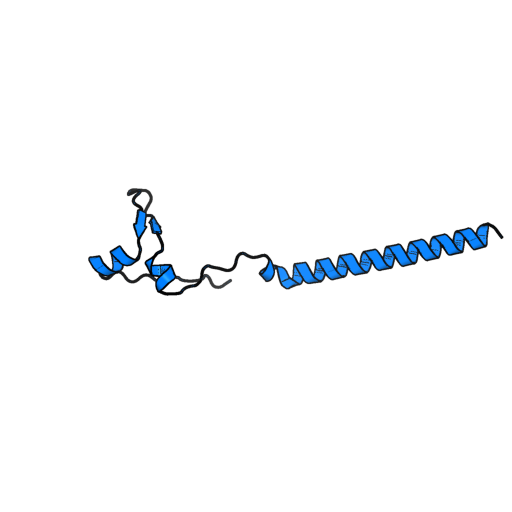 82 ARG A C 1
ATOM 619 O O . ARG A 1 82 ? -13.722 -4.944 5.670 1.00 77.25 82 ARG A O 1
ATOM 626 N N . ARG A 1 83 ? -13.180 -2.951 4.771 1.00 82.75 83 ARG A N 1
ATOM 627 C CA . ARG A 1 83 ? -13.886 -3.233 3.514 1.00 82.75 83 ARG A CA 1
ATOM 628 C C . ARG A 1 83 ? -13.095 -4.285 2.729 1.00 82.75 83 ARG A C 1
ATOM 630 O O . ARG A 1 83 ? -11.875 -4.155 2.655 1.00 82.75 83 ARG A O 1
ATOM 637 N N . PRO A 1 84 ? -13.761 -5.300 2.157 1.00 74.88 84 PRO A N 1
ATOM 638 C CA . PRO A 1 84 ? -13.143 -6.136 1.139 1.00 74.88 84 PRO A CA 1
ATOM 639 C C . PRO A 1 84 ? -12.936 -5.289 -0.127 1.00 74.88 84 PRO A C 1
ATOM 641 O O . PRO A 1 84 ? -13.894 -4.678 -0.607 1.00 74.88 84 PRO A O 1
ATOM 644 N N . GLY A 1 85 ? -11.699 -5.224 -0.627 1.00 57.09 85 GLY A N 1
ATOM 645 C CA . GLY A 1 85 ? -11.313 -4.415 -1.790 1.00 57.09 85 GLY A CA 1
ATOM 646 C C . GLY A 1 85 ? -9.889 -3.910 -1.680 1.00 57.09 85 GLY A C 1
ATOM 647 O O . GLY A 1 85 ? -9.706 -2.886 -0.989 1.00 57.09 85 GLY A O 1
#

Organism: Salmo trutta (NCBI:txid8032)

Mean predicted aligned error: 12.51 Å